Protein AF-A0A1Y1MRW5-F1 (afdb_monomer_lite)

Organism: Photinus pyralis (NCBI:txid7054)

pLDDT: mean 93.66, std 3.82, range [82.81, 98.38]

Radius of gyration: 25.6 Å; chains: 1; bounding box: 51×46×62 Å

Foldseek 3Di:
DDDDPVVVVVVVVQVQQADPVDDCVVPVCCRRGVNVVVPFDADPVDPDGDPVVVVVVVVVVVVCVLLCDDDDPPDDPVSVVSSVVVVVVPPVVVVVVCPCVVVQVLCVQLQHDCVVCPPNRDPVPDDVVVSVVSCVVVPD

InterPro domains:
  IPR000718 Peptidase M13 [PS51885] (1-140)
  IPR000718 Peptidase M13 [PTHR11733] (2-130)
  IPR008753 Peptidase M13, N-terminal domain [PF05649] (24-139)
  IPR024079 Metallopeptidase, catalytic domain superfamily [G3DSA:3.40.390.10] (2-49)
  IPR042089 Pep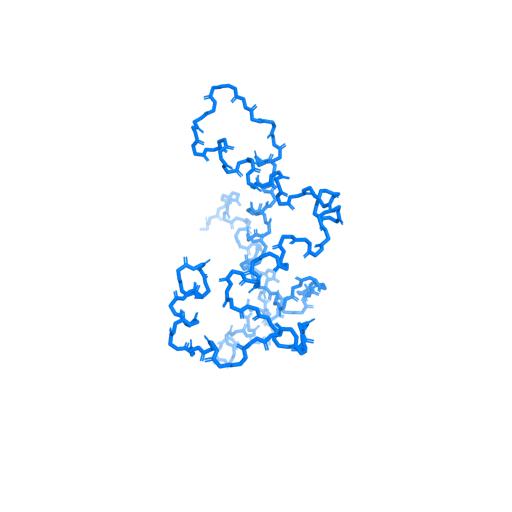tidase M13, domain 2 [G3DSA:1.10.1380.10] (50-135)

Structure (mmCIF, N/CA/C/O backbone):
data_AF-A0A1Y1MRW5-F1
#
_entry.id   AF-A0A1Y1MRW5-F1
#
loop_
_atom_site.group_PDB
_atom_site.id
_atom_site.type_symbol
_atom_site.label_atom_id
_atom_site.label_alt_id
_atom_site.label_comp_id
_atom_site.label_asym_id
_atom_site.label_entity_id
_atom_site.label_seq_id
_atom_site.pdbx_PDB_ins_code
_atom_site.Cartn_x
_atom_site.Cartn_y
_atom_site.Cartn_z
_atom_site.occupancy
_atom_site.B_iso_or_equiv
_atom_site.auth_seq_id
_atom_site.auth_comp_id
_atom_site.auth_asym_id
_atom_site.auth_atom_id
_atom_site.pdbx_PDB_model_num
ATOM 1 N N . LEU A 1 1 ? 16.515 12.591 -34.755 1.00 84.56 1 LEU A N 1
ATOM 2 C CA . LEU A 1 1 ? 17.014 11.976 -33.502 1.00 84.56 1 LEU A CA 1
ATOM 3 C C . LEU A 1 1 ? 16.857 12.989 -32.377 1.00 84.56 1 LEU A C 1
ATOM 5 O O . LEU A 1 1 ? 17.216 14.141 -32.588 1.00 84.56 1 LEU A O 1
ATOM 9 N N . CYS A 1 2 ? 16.275 12.591 -31.244 1.00 96.38 2 CYS A N 1
ATOM 10 C CA . CYS A 1 2 ? 16.151 13.444 -30.057 1.00 96.38 2 CYS A CA 1
ATOM 11 C C . CYS A 1 2 ? 17.358 13.230 -29.131 1.00 96.38 2 CYS A C 1
ATOM 13 O O . CYS A 1 2 ? 17.754 12.088 -28.921 1.00 96.38 2 CYS A O 1
ATOM 15 N N . SER A 1 3 ? 17.922 14.301 -28.571 1.00 96.56 3 SER A N 1
ATOM 16 C CA . SER A 1 3 ? 19.113 14.258 -27.702 1.00 96.56 3 SER A CA 1
ATOM 17 C C . SER A 1 3 ? 18.949 15.037 -26.393 1.00 96.56 3 SER A C 1
ATOM 19 O O . SER A 1 3 ? 19.924 15.298 -25.692 1.00 96.56 3 SER A O 1
ATOM 21 N N . THR A 1 4 ? 17.722 15.426 -26.042 1.00 98.38 4 THR A N 1
ATOM 22 C CA . THR A 1 4 ? 17.452 16.039 -24.737 1.00 98.38 4 THR A CA 1
ATOM 23 C C . THR A 1 4 ? 17.683 15.018 -23.620 1.00 98.38 4 THR A C 1
ATOM 25 O O . THR A 1 4 ? 17.529 13.813 -23.832 1.00 98.38 4 THR A O 1
ATOM 28 N N . SER A 1 5 ? 18.004 15.488 -22.411 1.00 97.75 5 SER A N 1
ATOM 29 C CA . SER A 1 5 ? 18.182 14.609 -21.242 1.00 97.75 5 SER A CA 1
ATOM 30 C C . SER A 1 5 ? 16.974 13.681 -21.039 1.00 97.75 5 SER A C 1
ATOM 32 O O . SER A 1 5 ? 17.157 12.476 -20.884 1.00 97.75 5 SER A O 1
ATOM 34 N N . GLY A 1 6 ? 15.745 14.198 -21.161 1.00 97.25 6 GLY A N 1
ATOM 35 C CA . GLY A 1 6 ? 14.529 13.383 -21.065 1.00 97.25 6 GLY A CA 1
ATOM 36 C C . GLY A 1 6 ? 14.466 12.249 -22.095 1.00 97.25 6 GLY A C 1
ATOM 37 O O . GLY A 1 6 ? 14.157 11.116 -21.734 1.00 97.25 6 GLY A O 1
ATOM 38 N N . CYS A 1 7 ? 14.827 12.515 -23.356 1.00 97.75 7 CYS A N 1
ATOM 39 C CA . CYS A 1 7 ? 14.879 11.482 -24.394 1.00 97.75 7 CYS A CA 1
ATOM 40 C C . CYS A 1 7 ? 15.938 10.411 -24.096 1.00 97.75 7 CYS A C 1
ATOM 42 O O . CYS A 1 7 ? 15.677 9.228 -24.298 1.00 97.75 7 CYS A O 1
ATOM 44 N N . ILE A 1 8 ? 17.111 10.809 -23.594 1.00 97.75 8 ILE A N 1
ATOM 45 C CA . ILE A 1 8 ? 18.192 9.876 -23.245 1.00 97.75 8 ILE A CA 1
ATOM 46 C C . ILE A 1 8 ? 17.771 8.971 -22.078 1.00 97.75 8 ILE A C 1
ATOM 48 O O . ILE A 1 8 ? 17.944 7.756 -22.158 1.00 97.75 8 ILE A O 1
ATOM 52 N N . HIS A 1 9 ? 17.173 9.531 -21.020 1.00 96.31 9 HIS A N 1
ATOM 53 C CA . HIS A 1 9 ? 16.693 8.747 -19.877 1.00 96.31 9 HIS A CA 1
ATOM 54 C C . HIS A 1 9 ? 15.570 7.783 -20.265 1.00 96.31 9 HIS A C 1
ATOM 56 O O . HIS A 1 9 ? 15.623 6.611 -19.896 1.00 96.31 9 HIS A O 1
ATOM 62 N N . ALA A 1 10 ? 14.593 8.249 -21.048 1.00 95.38 10 ALA A N 1
ATOM 63 C CA . ALA A 1 10 ? 13.497 7.407 -21.515 1.00 95.38 10 ALA A CA 1
ATOM 64 C C . ALA A 1 10 ? 14.004 6.252 -22.393 1.00 95.38 10 ALA A C 1
ATOM 66 O O . ALA A 1 10 ? 13.647 5.102 -22.154 1.00 95.38 10 ALA A O 1
ATOM 67 N N . ALA A 1 11 ? 14.883 6.534 -23.362 1.00 96.94 11 ALA A N 1
ATOM 68 C CA . ALA A 1 11 ? 15.459 5.502 -24.221 1.00 96.94 11 ALA A CA 1
ATOM 69 C C . ALA A 1 11 ? 16.265 4.471 -23.415 1.00 96.94 11 ALA A C 1
ATOM 71 O O . ALA A 1 11 ? 16.101 3.274 -23.629 1.00 96.94 11 ALA A O 1
ATOM 72 N N . SER A 1 12 ? 17.081 4.925 -22.457 1.00 95.94 12 SER A N 1
ATOM 73 C CA . SER A 1 12 ? 17.839 4.041 -21.563 1.00 95.94 12 SER A CA 1
ATOM 74 C C . SER A 1 12 ? 16.921 3.115 -20.756 1.00 95.94 12 SER A C 1
ATOM 76 O O . SER A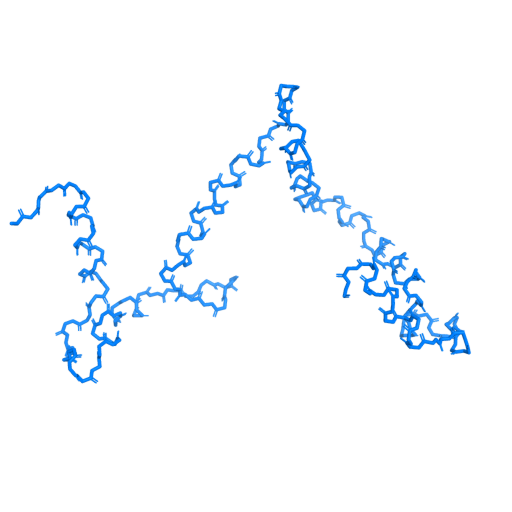 1 12 ? 17.129 1.904 -20.742 1.00 95.94 12 SER A O 1
ATOM 78 N N . SER A 1 13 ? 15.856 3.663 -20.157 1.00 93.44 13 SER A N 1
ATOM 79 C CA . SER A 1 13 ? 14.890 2.883 -19.374 1.00 93.44 13 SER A CA 1
ATOM 80 C C . SER A 1 13 ? 14.099 1.875 -20.213 1.00 93.44 13 SER A C 1
ATOM 82 O O . SER A 1 13 ? 13.744 0.815 -19.709 1.00 93.44 13 SER A O 1
ATOM 84 N N . VAL A 1 14 ? 13.788 2.191 -21.472 1.00 95.19 14 VAL A N 1
ATOM 85 C CA . VAL A 1 14 ? 13.130 1.238 -22.380 1.00 95.19 14 VAL A CA 1
ATOM 86 C C . VAL A 1 14 ? 14.094 0.108 -22.735 1.00 95.19 14 VAL A C 1
ATOM 88 O O . VAL A 1 14 ? 13.747 -1.064 -22.613 1.00 95.19 14 VAL A O 1
ATOM 91 N N . LEU A 1 15 ? 15.325 0.451 -23.119 1.00 96.19 15 LEU A N 1
ATOM 92 C CA . LEU A 1 15 ? 16.336 -0.525 -23.524 1.00 96.19 15 LEU A CA 1
ATOM 93 C C . LEU A 1 15 ? 16.745 -1.471 -22.389 1.00 96.19 15 LEU A C 1
ATOM 95 O O . LEU A 1 15 ? 17.040 -2.629 -22.662 1.00 96.19 15 LEU A O 1
ATOM 99 N N . SER A 1 16 ? 16.735 -1.021 -21.130 1.00 95.31 16 SER A N 1
ATOM 100 C CA . SER A 1 16 ? 17.046 -1.890 -19.986 1.00 95.31 16 SER A CA 1
ATOM 101 C C . SER A 1 16 ? 15.997 -2.978 -19.745 1.00 95.31 16 SER A C 1
ATOM 103 O O . SER A 1 16 ? 16.327 -4.020 -19.184 1.00 95.31 16 SER A O 1
ATOM 105 N N . ASN A 1 17 ? 14.748 -2.752 -20.164 1.00 95.50 17 ASN A N 1
ATOM 106 C CA . ASN A 1 17 ? 13.639 -3.683 -19.944 1.00 95.50 17 ASN A CA 1
ATOM 107 C C . ASN A 1 17 ? 13.455 -4.680 -21.099 1.00 95.50 17 ASN A C 1
ATOM 109 O O . ASN A 1 17 ? 12.983 -5.795 -20.861 1.00 95.50 17 ASN A O 1
ATOM 113 N N . ILE A 1 18 ? 13.855 -4.294 -22.318 1.00 97.62 18 ILE A N 1
ATOM 114 C CA . ILE A 1 18 ? 13.711 -5.108 -23.530 1.00 97.62 18 ILE A CA 1
ATOM 115 C C . ILE A 1 18 ? 14.639 -6.324 -23.493 1.00 97.62 18 ILE A C 1
ATOM 117 O O . ILE A 1 18 ? 15.846 -6.183 -23.300 1.00 97.62 18 ILE A O 1
ATOM 121 N N . ASP A 1 19 ? 14.089 -7.505 -23.769 1.00 97.94 19 ASP A N 1
ATOM 122 C CA . ASP A 1 19 ? 14.817 -8.729 -24.090 1.00 97.94 19 ASP A CA 1
ATOM 123 C C . ASP A 1 19 ? 14.857 -8.941 -25.612 1.00 97.94 19 ASP A C 1
ATOM 125 O O . ASP A 1 19 ? 13.970 -9.547 -26.211 1.00 97.94 19 ASP A O 1
ATOM 129 N N . ALA A 1 20 ? 15.921 -8.447 -26.248 1.00 96.81 20 ALA A N 1
ATOM 130 C CA . ALA A 1 20 ? 16.096 -8.513 -27.700 1.00 96.81 20 ALA A CA 1
ATOM 131 C C . ALA A 1 20 ? 16.374 -9.931 -28.247 1.00 96.81 20 ALA A C 1
ATOM 133 O O . ALA A 1 20 ? 16.570 -10.084 -29.451 1.00 96.81 20 ALA A O 1
ATOM 134 N N . SER A 1 21 ? 16.431 -10.957 -27.387 1.00 97.38 21 SER A N 1
ATOM 135 C CA . SER A 1 21 ? 16.552 -12.355 -27.822 1.00 97.38 21 SER A CA 1
ATOM 136 C C . SER A 1 21 ? 15.219 -12.980 -28.251 1.00 97.38 21 SER A C 1
ATOM 138 O O . SER A 1 21 ? 15.225 -14.053 -28.851 1.00 97.38 21 SER A O 1
ATOM 140 N N . VAL A 1 22 ? 14.096 -12.313 -27.967 1.00 98.12 22 VAL A N 1
ATOM 141 C CA . VAL A 1 22 ? 12.740 -12.769 -28.296 1.00 98.12 22 VAL A CA 1
ATOM 142 C C . VAL A 1 22 ? 12.199 -11.984 -29.486 1.00 98.12 22 VAL A C 1
ATOM 144 O O . VAL A 1 22 ? 12.338 -10.763 -29.534 1.00 98.12 22 VAL A O 1
ATOM 147 N N . ASP A 1 23 ? 11.581 -12.668 -30.453 1.00 97.81 23 ASP A N 1
ATOM 148 C CA . ASP A 1 23 ? 10.902 -11.990 -31.558 1.00 97.81 23 ASP A CA 1
ATOM 149 C C . ASP A 1 23 ? 9.627 -11.299 -31.027 1.00 97.81 23 ASP A C 1
ATOM 151 O O . ASP A 1 23 ? 8.757 -11.970 -30.458 1.00 97.81 23 ASP A O 1
ATOM 155 N N . PRO A 1 24 ? 9.472 -9.972 -31.198 1.00 97.56 24 PRO A N 1
ATOM 156 C CA . PRO A 1 24 ? 8.271 -9.257 -30.772 1.00 97.56 24 PRO A CA 1
ATOM 157 C C . PRO A 1 24 ? 6.976 -9.752 -31.434 1.00 97.56 24 PRO A C 1
ATOM 159 O O . PRO A 1 24 ? 5.898 -9.477 -30.908 1.00 97.56 24 PRO A O 1
ATOM 162 N N . CYS A 1 25 ? 7.053 -10.432 -32.582 1.00 98.12 25 CYS A N 1
ATOM 163 C CA . CYS A 1 25 ? 5.893 -10.993 -33.276 1.00 98.12 25 CYS A CA 1
ATOM 164 C C . CYS A 1 25 ? 5.411 -12.308 -32.650 1.00 98.12 25 CYS A C 1
ATOM 166 O O . CYS A 1 25 ? 4.242 -12.656 -32.821 1.00 98.12 25 CYS A O 1
ATOM 168 N N . ASP A 1 26 ? 6.290 -13.003 -31.923 1.00 98.25 26 ASP A N 1
ATOM 169 C CA . ASP A 1 26 ? 5.982 -14.254 -31.229 1.00 98.25 26 ASP A CA 1
ATOM 170 C C . ASP A 1 26 ? 5.488 -13.985 -29.800 1.00 98.25 26 ASP A C 1
ATOM 172 O O . ASP A 1 26 ? 4.432 -14.479 -29.403 1.00 98.25 26 ASP A O 1
ATOM 176 N N . ASP A 1 27 ? 6.223 -13.170 -29.033 1.00 98.06 27 ASP A N 1
ATOM 177 C CA . ASP A 1 27 ? 5.848 -12.767 -27.673 1.00 98.06 27 ASP A CA 1
ATOM 178 C C . ASP A 1 27 ? 6.321 -11.338 -27.367 1.00 98.06 27 ASP A C 1
ATOM 180 O O . ASP A 1 27 ? 7.429 -11.088 -26.879 1.00 98.06 27 ASP A O 1
ATOM 184 N N . PHE A 1 28 ? 5.443 -10.370 -27.635 1.00 98.19 28 PHE A N 1
ATOM 185 C CA . PHE A 1 28 ? 5.739 -8.962 -27.390 1.00 98.19 28 PHE A CA 1
ATOM 186 C C . PHE A 1 28 ? 5.925 -8.631 -25.902 1.00 98.19 28 PHE A C 1
ATOM 188 O O . PHE A 1 28 ? 6.668 -7.706 -25.575 1.00 98.19 28 PHE A O 1
ATOM 195 N N . TYR A 1 29 ? 5.268 -9.361 -24.993 1.00 97.06 29 TYR A N 1
ATOM 196 C CA . TYR A 1 29 ? 5.396 -9.109 -23.558 1.00 97.06 29 TYR A CA 1
ATOM 197 C C . TYR A 1 29 ? 6.794 -9.497 -23.078 1.00 97.06 29 TYR A C 1
ATOM 199 O O . TYR A 1 29 ? 7.474 -8.690 -22.439 1.00 97.06 29 TYR A O 1
ATOM 207 N N . GLN A 1 30 ? 7.263 -10.685 -23.459 1.00 97.75 30 GLN A N 1
ATOM 208 C CA . GLN A 1 30 ? 8.611 -11.125 -23.130 1.00 97.75 30 GLN A CA 1
ATOM 209 C C . GLN A 1 30 ? 9.674 -10.282 -23.850 1.00 97.75 30 GLN A C 1
ATOM 211 O O . GLN A 1 30 ? 10.672 -9.926 -23.229 1.00 97.75 30 GLN A O 1
ATOM 216 N N . PHE A 1 31 ? 9.456 -9.876 -25.105 1.00 98.19 31 PHE A N 1
ATOM 217 C CA . PHE A 1 31 ? 10.353 -8.932 -25.779 1.00 98.19 31 PHE A CA 1
ATOM 218 C C . PHE A 1 31 ? 10.440 -7.589 -25.038 1.00 98.19 31 PHE A C 1
ATOM 220 O O . PHE A 1 31 ? 11.534 -7.087 -24.802 1.00 98.19 31 PHE A O 1
ATOM 227 N N . ALA A 1 32 ? 9.313 -6.989 -24.650 1.00 97.06 32 ALA A N 1
ATOM 228 C CA . ALA A 1 32 ? 9.297 -5.647 -24.066 1.00 97.06 32 ALA A CA 1
ATOM 229 C C . ALA A 1 32 ? 9.716 -5.608 -22.585 1.00 97.06 32 ALA A C 1
ATOM 231 O O . ALA A 1 32 ? 10.266 -4.602 -22.130 1.00 97.06 32 ALA A O 1
ATOM 232 N N . CYS A 1 33 ? 9.436 -6.671 -21.827 1.00 95.94 33 CYS A N 1
ATOM 233 C CA . CYS A 1 33 ? 9.596 -6.709 -20.370 1.00 95.94 33 CYS A CA 1
ATOM 234 C C . CYS A 1 33 ? 10.520 -7.827 -19.871 1.00 95.94 33 CYS A C 1
ATOM 236 O O . CYS A 1 33 ? 10.766 -7.916 -18.669 1.00 95.94 33 CYS A O 1
ATOM 238 N N . GLY A 1 34 ? 11.043 -8.688 -20.743 1.00 96.19 34 GLY A N 1
ATOM 239 C CA . GLY A 1 34 ? 11.755 -9.898 -20.335 1.00 96.19 34 GLY A CA 1
ATOM 240 C C . GLY A 1 34 ? 12.972 -9.635 -19.452 1.00 96.19 34 GLY A C 1
ATOM 241 O O . GLY A 1 34 ? 13.214 -10.383 -18.504 1.00 96.19 34 GLY A O 1
ATOM 242 N N . ASN A 1 35 ? 13.711 -8.548 -19.692 1.00 96.00 35 ASN A N 1
ATOM 243 C CA . ASN A 1 35 ? 14.835 -8.180 -18.830 1.00 96.00 35 ASN A CA 1
ATOM 244 C C . ASN A 1 35 ? 14.387 -7.534 -17.518 1.00 96.00 35 ASN A C 1
ATOM 246 O O . ASN A 1 35 ? 15.020 -7.782 -16.493 1.00 96.00 35 ASN A O 1
ATOM 250 N N . PHE A 1 36 ? 13.272 -6.797 -17.518 1.00 93.81 36 PHE A N 1
ATOM 251 C CA . PHE A 1 36 ? 12.660 -6.322 -16.278 1.00 93.81 36 PHE A CA 1
ATOM 252 C C . PHE A 1 36 ? 12.298 -7.499 -15.367 1.00 93.81 36 PHE A C 1
ATOM 254 O O . PHE A 1 36 ? 12.706 -7.520 -14.213 1.00 93.81 36 PHE A O 1
ATOM 261 N N . ILE A 1 37 ? 11.613 -8.516 -15.896 1.00 92.69 37 ILE A N 1
ATOM 262 C CA . ILE A 1 37 ? 11.177 -9.695 -15.130 1.00 92.69 37 ILE A CA 1
ATOM 263 C C . ILE A 1 37 ? 12.373 -10.443 -14.527 1.00 92.69 37 ILE A C 1
ATOM 265 O O . ILE A 1 37 ? 12.322 -10.858 -13.374 1.00 92.69 37 ILE A O 1
ATOM 269 N N . LYS A 1 38 ? 13.475 -10.577 -15.276 1.00 91.94 38 LYS A N 1
ATOM 270 C CA . LYS A 1 38 ? 14.709 -11.222 -14.791 1.00 91.94 38 LYS A CA 1
ATOM 271 C C . LYS A 1 38 ? 15.379 -10.467 -13.636 1.00 91.94 38 LYS A C 1
ATOM 273 O O . LYS A 1 38 ? 16.101 -11.080 -12.857 1.00 91.94 38 LYS A O 1
ATOM 278 N N . GLN A 1 39 ? 15.204 -9.148 -13.570 1.00 89.12 39 GLN A N 1
ATOM 279 C CA . GLN A 1 39 ? 15.863 -8.272 -12.594 1.00 89.12 39 GLN A CA 1
ATOM 280 C C . GLN A 1 39 ? 14.944 -7.863 -11.440 1.00 89.12 39 GLN A C 1
ATOM 282 O O . GLN A 1 39 ? 15.433 -7.447 -10.391 1.00 89.12 39 GLN A O 1
ATOM 287 N N . ALA A 1 40 ? 13.629 -7.944 -11.635 1.00 87.38 40 ALA A N 1
ATOM 288 C CA . ALA A 1 40 ? 12.641 -7.557 -10.650 1.00 87.38 40 ALA A CA 1
ATOM 289 C C . ALA A 1 40 ? 12.756 -8.457 -9.416 1.00 87.38 40 ALA A C 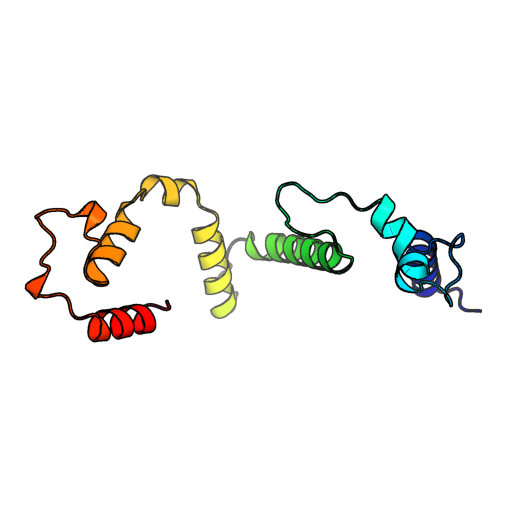1
ATOM 291 O O . ALA A 1 40 ? 12.559 -9.668 -9.476 1.00 87.38 40 ALA A O 1
ATOM 292 N N . ILE A 1 41 ? 13.064 -7.838 -8.281 1.00 85.06 41 ILE A N 1
ATOM 293 C CA . ILE A 1 41 ? 13.020 -8.480 -6.972 1.00 85.06 41 ILE A CA 1
ATOM 294 C C . ILE A 1 41 ? 11.657 -8.147 -6.382 1.00 85.06 41 ILE A C 1
ATOM 296 O O . ILE A 1 41 ? 11.315 -6.968 -6.294 1.00 85.06 41 ILE A O 1
ATOM 300 N N . LEU A 1 42 ? 10.896 -9.169 -5.991 1.00 86.44 42 LEU A N 1
ATOM 301 C CA . LEU A 1 42 ? 9.673 -8.997 -5.217 1.00 86.44 42 LEU A CA 1
ATOM 302 C C . LEU A 1 42 ? 10.053 -8.775 -3.744 1.00 86.44 42 LEU A C 1
ATOM 304 O O . LEU A 1 42 ? 10.602 -9.696 -3.140 1.00 86.44 42 LEU A O 1
ATOM 308 N N . PRO A 1 43 ? 9.832 -7.578 -3.172 1.00 84.50 43 PRO A N 1
ATOM 309 C CA . PRO A 1 43 ? 10.100 -7.334 -1.758 1.00 84.50 43 PRO A CA 1
ATOM 310 C C . PRO A 1 43 ? 9.166 -8.149 -0.855 1.00 84.50 43 PRO A C 1
ATOM 312 O O . PRO A 1 43 ? 8.020 -8.388 -1.226 1.00 84.50 43 PRO A O 1
ATOM 315 N N . ASP A 1 44 ? 9.624 -8.504 0.349 1.00 89.50 44 ASP A N 1
ATOM 316 C CA . ASP A 1 44 ? 8.856 -9.322 1.309 1.00 89.50 44 ASP A CA 1
ATOM 317 C C . ASP A 1 44 ? 7.528 -8.678 1.749 1.00 89.50 44 ASP A C 1
ATOM 319 O O . ASP A 1 44 ? 6.618 -9.365 2.208 1.00 89.50 44 ASP A O 1
ATOM 323 N N . ASP A 1 45 ? 7.414 -7.354 1.636 1.00 87.31 45 ASP A N 1
ATOM 324 C CA . ASP A 1 45 ? 6.228 -6.574 1.991 1.00 87.31 45 ASP A CA 1
ATOM 325 C C . ASP A 1 45 ? 5.257 -6.366 0.815 1.00 87.31 45 ASP A C 1
ATOM 327 O O . ASP A 1 45 ? 4.325 -5.563 0.926 1.00 87.31 45 ASP A O 1
ATOM 331 N N . LYS A 1 46 ? 5.474 -7.043 -0.324 1.00 84.94 46 LYS A N 1
ATOM 332 C CA . LYS A 1 46 ? 4.681 -6.855 -1.545 1.00 84.94 46 LYS A CA 1
ATOM 333 C C . LYS A 1 46 ? 4.278 -8.168 -2.196 1.00 84.94 46 LYS A C 1
ATOM 335 O O . LYS A 1 46 ? 5.035 -9.129 -2.241 1.00 84.94 46 LYS A O 1
ATOM 340 N N . ASP A 1 47 ? 3.104 -8.128 -2.816 1.00 87.62 47 ASP A N 1
ATOM 341 C CA . ASP A 1 47 ? 2.537 -9.265 -3.545 1.00 87.62 47 ASP A CA 1
ATOM 342 C C . ASP A 1 47 ? 2.859 -9.223 -5.050 1.00 87.62 47 ASP A C 1
ATOM 344 O O . ASP A 1 47 ? 2.711 -10.224 -5.750 1.00 87.62 47 ASP A O 1
ATOM 348 N N . GLU A 1 48 ? 3.319 -8.075 -5.564 1.00 85.75 48 GLU A N 1
ATOM 349 C CA . GLU A 1 48 ? 3.730 -7.907 -6.959 1.00 85.75 48 GLU A CA 1
ATOM 350 C C . GLU A 1 48 ? 4.945 -6.983 -7.139 1.00 85.75 48 GLU A C 1
ATOM 352 O O . GLU A 1 48 ? 5.193 -6.059 -6.357 1.00 85.75 48 GLU A O 1
ATOM 357 N N . ALA A 1 49 ? 5.687 -7.215 -8.225 1.00 85.88 49 ALA A N 1
ATOM 358 C CA . ALA A 1 49 ? 6.727 -6.323 -8.717 1.00 85.88 49 ALA A CA 1
ATOM 359 C C . ALA A 1 49 ? 6.325 -5.817 -10.106 1.00 85.88 49 ALA A C 1
ATOM 361 O O . ALA A 1 49 ? 6.313 -6.565 -11.084 1.00 85.88 49 ALA A O 1
ATOM 362 N N . SER A 1 50 ? 5.985 -4.534 -10.189 1.00 87.50 50 SER A N 1
ATOM 363 C CA . SER A 1 50 ? 5.538 -3.890 -11.423 1.00 87.50 50 SER A CA 1
ATOM 364 C C . SER A 1 50 ? 6.258 -2.561 -11.637 1.00 87.50 50 SER A C 1
ATOM 366 O O . SER A 1 50 ? 6.783 -1.954 -10.702 1.00 87.50 50 SER A O 1
ATOM 368 N N . SER A 1 51 ? 6.276 -2.073 -12.878 1.00 83.12 51 SER A N 1
ATOM 369 C CA . SER A 1 51 ? 6.833 -0.751 -13.197 1.00 83.12 51 SER A CA 1
ATOM 370 C C . SER A 1 51 ? 6.119 0.382 -12.443 1.00 83.12 51 SER A C 1
ATOM 372 O O . SER A 1 51 ? 6.750 1.369 -12.068 1.00 83.12 51 SER A O 1
ATOM 374 N N . PHE A 1 52 ? 4.825 0.219 -12.152 1.00 85.81 52 PHE A N 1
ATOM 375 C CA . PHE A 1 52 ? 4.039 1.168 -11.361 1.00 85.81 52 PHE A CA 1
ATOM 376 C C . PHE A 1 52 ? 4.455 1.204 -9.892 1.00 85.81 52 PHE A C 1
ATOM 378 O O . PHE A 1 52 ? 4.350 2.254 -9.252 1.00 85.81 52 PHE A O 1
ATOM 385 N N . GLN A 1 53 ? 4.964 0.091 -9.360 1.00 85.62 53 GLN A N 1
ATOM 386 C CA . GLN A 1 53 ? 5.363 0.014 -7.963 1.00 85.62 53 GLN A CA 1
ATOM 387 C C . GLN A 1 53 ? 6.465 1.021 -7.626 1.00 85.62 53 GLN A C 1
ATOM 389 O O . GLN A 1 53 ? 6.374 1.690 -6.600 1.00 85.62 53 GLN A O 1
ATOM 394 N N . PHE A 1 54 ? 7.450 1.206 -8.510 1.00 82.81 54 PHE A N 1
ATOM 395 C CA . PHE A 1 54 ? 8.527 2.181 -8.299 1.00 82.81 54 PHE A CA 1
ATOM 396 C C . PHE A 1 54 ? 7.992 3.610 -8.178 1.00 82.81 54 PHE A C 1
ATOM 398 O O . PHE A 1 54 ? 8.412 4.367 -7.303 1.00 82.81 54 PHE A O 1
ATOM 405 N N . THR A 1 55 ? 7.038 3.985 -9.034 1.00 88.19 55 THR A N 1
ATOM 406 C CA . THR A 1 55 ? 6.397 5.303 -8.967 1.00 88.19 55 THR A CA 1
ATOM 407 C C . THR A 1 55 ? 5.577 5.453 -7.690 1.00 88.19 55 THR A C 1
ATOM 409 O O . THR A 1 55 ? 5.674 6.480 -7.022 1.00 88.19 55 THR A O 1
ATOM 412 N N . ASN A 1 56 ? 4.816 4.425 -7.311 1.00 90.75 56 ASN A N 1
ATOM 413 C CA . ASN A 1 56 ? 4.035 4.433 -6.076 1.00 90.75 56 ASN A CA 1
ATOM 414 C C . ASN A 1 56 ? 4.925 4.560 -4.835 1.00 90.75 56 ASN A C 1
ATOM 416 O O . ASN A 1 56 ? 4.591 5.316 -3.924 1.00 90.75 56 ASN A O 1
ATOM 420 N N . ASP A 1 57 ? 6.062 3.865 -4.799 1.00 89.25 57 ASP A N 1
ATOM 421 C CA . ASP A 1 57 ? 7.023 3.958 -3.701 1.00 89.25 57 ASP A CA 1
ATOM 422 C C . ASP A 1 57 ? 7.625 5.361 -3.605 1.00 89.25 57 ASP A C 1
ATOM 424 O O . ASP A 1 57 ? 7.663 5.935 -2.517 1.00 89.25 57 ASP A O 1
ATOM 428 N N . LEU A 1 58 ? 8.025 5.951 -4.738 1.00 91.75 58 LEU A N 1
ATOM 429 C CA . LEU A 1 58 ? 8.549 7.317 -4.779 1.00 91.75 58 LEU A CA 1
ATOM 430 C C . LEU A 1 58 ? 7.514 8.332 -4.274 1.00 91.75 58 LEU A C 1
ATOM 432 O O . LEU A 1 58 ? 7.840 9.198 -3.463 1.00 91.75 58 LEU A O 1
ATOM 436 N N . ILE A 1 59 ? 6.257 8.207 -4.708 1.00 95.62 59 ILE A N 1
ATOM 437 C CA . ILE A 1 59 ? 5.164 9.072 -4.247 1.00 95.62 59 ILE A CA 1
ATOM 438 C C . ILE A 1 59 ? 4.946 8.895 -2.743 1.00 95.62 59 ILE A C 1
ATOM 440 O O . ILE A 1 59 ? 4.856 9.886 -2.022 1.00 95.62 59 ILE A O 1
ATOM 444 N N . LYS A 1 60 ? 4.904 7.655 -2.240 1.00 94.75 60 LYS A N 1
ATOM 445 C CA . LYS A 1 60 ? 4.758 7.380 -0.802 1.00 94.75 60 LYS A CA 1
ATOM 446 C C . LYS A 1 60 ? 5.905 7.982 0.010 1.00 94.75 60 LYS A C 1
ATOM 448 O O . LYS A 1 60 ? 5.650 8.555 1.064 1.00 94.75 60 LYS A O 1
ATOM 453 N N . GLN A 1 61 ? 7.143 7.902 -0.481 1.00 95.31 61 GLN A N 1
ATOM 454 C CA . GLN A 1 61 ? 8.303 8.525 0.162 1.00 95.31 61 GLN A CA 1
ATOM 455 C C . GLN A 1 61 ? 8.178 10.051 0.215 1.00 95.31 61 GLN A 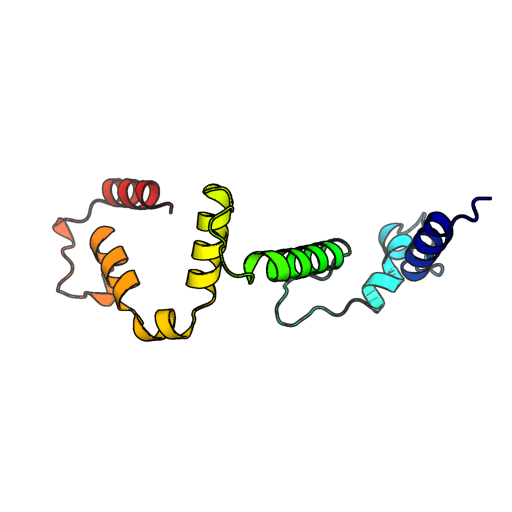C 1
ATOM 457 O O . GLN A 1 61 ? 8.407 10.644 1.266 1.00 95.31 61 GLN A O 1
ATOM 462 N N . GLN A 1 62 ? 7.770 10.691 -0.882 1.00 96.50 62 GLN A N 1
ATOM 463 C CA . GLN A 1 62 ? 7.559 12.141 -0.913 1.00 96.50 62 GLN A CA 1
ATOM 464 C C . GLN A 1 62 ? 6.412 12.572 0.009 1.00 96.50 62 GLN A C 1
ATOM 466 O O . GLN A 1 62 ? 6.560 13.524 0.772 1.00 96.50 62 GLN A O 1
ATOM 471 N N . LEU A 1 63 ? 5.289 11.847 -0.014 1.00 96.19 63 LEU A N 1
ATOM 472 C CA . LEU A 1 63 ? 4.153 12.101 0.871 1.00 96.19 63 LEU A CA 1
ATOM 473 C C . LEU A 1 63 ? 4.547 11.960 2.338 1.00 96.19 63 LEU A C 1
ATOM 475 O O . LEU A 1 63 ? 4.184 12.808 3.143 1.00 96.19 63 LEU A O 1
ATOM 479 N N . ARG A 1 64 ? 5.320 10.925 2.680 1.00 96.44 64 ARG A N 1
ATOM 480 C CA . ARG A 1 64 ? 5.823 10.713 4.038 1.00 96.44 64 ARG A CA 1
ATOM 481 C C . ARG A 1 64 ? 6.575 11.936 4.559 1.00 96.44 64 ARG A C 1
ATOM 483 O O . ARG A 1 64 ? 6.272 12.381 5.659 1.00 96.44 64 ARG A O 1
ATOM 490 N N . VAL A 1 65 ? 7.489 12.501 3.765 1.00 95.94 65 VAL A N 1
ATOM 491 C CA . VAL A 1 65 ? 8.251 13.699 4.160 1.00 95.94 65 VAL A CA 1
ATOM 492 C C . VAL A 1 65 ? 7.312 14.848 4.524 1.00 95.94 65 VAL A C 1
ATOM 494 O O . VAL A 1 65 ? 7.464 15.442 5.583 1.00 95.94 65 VAL A O 1
ATOM 497 N N . VAL A 1 66 ? 6.303 15.115 3.692 1.00 94.69 66 VAL A N 1
ATOM 498 C CA . VAL A 1 66 ? 5.347 16.213 3.917 1.00 94.69 66 VAL A CA 1
ATOM 499 C C . VAL A 1 66 ? 4.435 15.944 5.120 1.00 94.69 66 VAL A C 1
ATOM 501 O O . VAL A 1 66 ? 4.086 16.862 5.858 1.00 94.69 66 VAL A O 1
ATOM 504 N N . LEU A 1 67 ? 4.024 14.692 5.331 1.00 95.94 67 LEU A N 1
ATOM 505 C CA . LEU A 1 67 ? 3.100 14.311 6.404 1.00 95.94 67 LEU A CA 1
ATOM 506 C C . LEU A 1 67 ? 3.767 14.205 7.783 1.00 95.94 67 LEU A C 1
ATOM 508 O O . LEU A 1 67 ? 3.080 14.339 8.796 1.00 95.94 67 LEU A O 1
ATOM 512 N N . GLU A 1 68 ? 5.081 13.976 7.828 1.00 95.44 68 GLU A N 1
ATOM 513 C CA . GLU A 1 68 ? 5.874 13.917 9.064 1.00 95.44 68 GLU A CA 1
ATOM 514 C C . GLU A 1 68 ? 6.242 15.297 9.621 1.00 95.44 68 GLU A C 1
ATOM 516 O O . GLU A 1 68 ? 6.648 15.406 10.779 1.00 95.44 68 GLU A O 1
ATOM 521 N N . GLU A 1 69 ? 6.073 16.361 8.839 1.00 93.75 69 GLU A N 1
ATOM 522 C CA . GLU A 1 69 ? 6.266 17.723 9.321 1.00 93.75 69 GLU A CA 1
ATOM 523 C C . GLU A 1 69 ? 5.295 18.071 10.457 1.00 93.75 69 GLU A C 1
ATOM 525 O O . GLU A 1 69 ? 4.133 17.653 10.491 1.00 93.75 69 GLU A O 1
ATOM 530 N N . ASN A 1 70 ? 5.751 18.926 11.374 1.00 91.62 70 ASN A N 1
ATOM 531 C CA . ASN A 1 70 ? 4.878 19.475 12.402 1.00 91.62 70 ASN A CA 1
ATOM 532 C C . ASN A 1 70 ? 3.765 20.321 11.766 1.00 91.62 70 ASN A C 1
ATOM 534 O O . ASN A 1 70 ? 3.983 21.039 10.790 1.00 91.62 70 ASN A O 1
ATOM 538 N N . VAL A 1 71 ? 2.570 20.256 12.353 1.00 92.75 71 VAL A N 1
ATOM 539 C CA . VAL A 1 71 ? 1.459 21.139 11.981 1.00 92.75 71 VAL A CA 1
ATOM 540 C C . VAL A 1 71 ? 1.816 22.571 12.381 1.00 92.75 71 VAL A C 1
ATOM 542 O O . VAL A 1 71 ? 2.163 22.813 13.540 1.00 92.75 71 VAL A O 1
ATOM 545 N N . THR A 1 72 ? 1.699 23.515 11.449 1.00 91.88 72 THR A N 1
ATOM 546 C CA . THR A 1 72 ? 1.900 24.949 11.713 1.00 91.88 72 THR A CA 1
ATOM 547 C C . THR A 1 72 ? 0.567 25.680 11.887 1.00 91.88 72 THR A C 1
ATOM 549 O O . THR A 1 72 ? -0.494 25.165 11.531 1.00 91.88 72 THR A O 1
ATOM 552 N N . ALA A 1 73 ? 0.596 26.883 12.470 1.00 88.31 73 ALA A N 1
ATOM 553 C CA . ALA A 1 73 ? -0.618 27.657 12.744 1.00 88.31 73 ALA A CA 1
ATOM 554 C C . ALA A 1 73 ? -1.264 28.227 11.467 1.00 88.31 73 ALA A C 1
ATOM 556 O O . ALA A 1 73 ? -2.461 28.503 11.444 1.00 88.31 73 ALA A O 1
ATOM 557 N N . GLU A 1 74 ? -0.473 28.393 10.410 1.00 93.44 74 GLU A N 1
ATOM 558 C CA . GLU A 1 74 ? -0.875 28.943 9.116 1.00 93.44 74 GLU A CA 1
ATOM 559 C C . GLU A 1 74 ? -1.441 27.875 8.168 1.00 93.44 74 GLU A C 1
ATOM 561 O O . GLU A 1 74 ? -1.899 28.192 7.068 1.00 93.44 74 GLU A O 1
ATOM 566 N N . GLU A 1 75 ? -1.395 26.601 8.562 1.00 93.81 75 GLU A N 1
ATOM 567 C CA . GLU A 1 75 ? -1.770 25.492 7.699 1.00 93.81 75 GLU A CA 1
ATOM 568 C C . GLU A 1 75 ? -3.301 25.399 7.518 1.00 93.81 75 GLU A C 1
ATOM 570 O O . GLU A 1 75 ? -4.054 25.454 8.497 1.00 93.81 75 GLU A O 1
ATOM 575 N N . PRO A 1 76 ? -3.811 25.217 6.283 1.00 96.25 76 PRO A N 1
ATOM 576 C CA . PRO A 1 76 ? -5.238 25.022 6.067 1.00 96.25 76 PRO A CA 1
ATOM 577 C C . PRO A 1 76 ? -5.777 23.806 6.826 1.00 96.25 76 PRO A C 1
ATOM 579 O O . PRO A 1 76 ? -5.156 22.742 6.877 1.00 96.25 76 PRO A O 1
ATOM 582 N N . HIS A 1 77 ? -6.997 23.941 7.347 1.00 95.38 77 HIS A N 1
ATOM 583 C CA . HIS A 1 77 ? -7.631 22.933 8.197 1.00 95.38 77 HIS A CA 1
ATOM 584 C C . HIS A 1 77 ? -7.599 21.486 7.648 1.00 95.38 77 HIS A C 1
ATOM 586 O O . HIS A 1 77 ? -7.293 20.580 8.429 1.00 95.38 77 HIS A O 1
ATOM 592 N N . PRO A 1 78 ? -7.840 21.220 6.345 1.00 96.44 78 PRO A N 1
ATOM 593 C CA . PRO A 1 78 ? -7.766 19.859 5.809 1.00 96.44 78 PRO A CA 1
ATOM 594 C C . PRO A 1 78 ? -6.385 19.210 5.956 1.00 96.44 78 PRO A C 1
ATOM 596 O O . PRO A 1 78 ? -6.299 18.025 6.273 1.00 96.44 78 PRO A O 1
ATOM 599 N N . PHE A 1 79 ? -5.307 19.976 5.777 1.00 95.19 79 PHE A N 1
ATOM 600 C CA . PHE A 1 79 ? -3.943 19.462 5.912 1.00 95.19 79 PHE A CA 1
ATOM 601 C C . PHE A 1 79 ? -3.587 19.210 7.378 1.00 95.19 79 PHE A C 1
ATOM 603 O O . PHE A 1 79 ? -3.033 18.159 7.698 1.00 95.19 79 PHE A O 1
ATOM 610 N N . THR A 1 80 ? -4.062 20.070 8.287 1.00 95.31 80 THR A N 1
ATOM 611 C CA . THR A 1 80 ? -3.938 19.830 9.730 1.00 95.31 80 THR A CA 1
ATOM 612 C C . THR A 1 80 ? -4.598 18.514 10.142 1.00 95.31 80 THR A C 1
ATOM 614 O O . THR A 1 80 ? -4.024 17.754 10.923 1.00 95.31 80 THR A O 1
ATOM 617 N N . ILE A 1 81 ? -5.806 18.227 9.639 1.00 95.75 81 ILE A N 1
ATOM 618 C CA . ILE A 1 81 ? -6.476 16.944 9.895 1.00 95.75 81 ILE A CA 1
ATOM 619 C C . ILE A 1 81 ? -5.644 15.798 9.324 1.00 95.75 81 ILE A C 1
ATOM 621 O O . ILE A 1 81 ? -5.382 14.833 10.037 1.00 95.75 81 ILE A O 1
ATOM 625 N N . LEU A 1 82 ? -5.211 15.910 8.067 1.00 96.00 82 LEU A N 1
ATOM 626 C CA . LEU A 1 82 ? -4.453 14.865 7.386 1.00 96.00 82 LEU A CA 1
ATOM 627 C C . LEU A 1 82 ? -3.166 14.501 8.144 1.00 96.00 82 LEU A C 1
ATOM 629 O O . LEU A 1 82 ? -2.934 13.323 8.416 1.00 96.00 82 LEU A O 1
ATOM 633 N N . LYS A 1 83 ? -2.378 15.499 8.559 1.00 96.31 83 LYS A N 1
ATOM 634 C CA . LYS A 1 83 ? -1.163 15.297 9.362 1.00 96.31 83 LYS A CA 1
ATOM 635 C C . LYS A 1 83 ? -1.473 14.671 10.722 1.00 96.31 83 LYS A C 1
ATOM 637 O O . LYS A 1 83 ? -0.800 13.729 11.125 1.00 96.31 83 LYS A O 1
ATOM 642 N N . LYS A 1 84 ? -2.526 15.119 11.416 1.00 95.25 84 LYS A N 1
ATOM 643 C CA . LYS A 1 84 ? -2.937 14.525 12.705 1.00 95.25 84 LYS A CA 1
ATOM 644 C C . LYS A 1 84 ? -3.367 13.065 12.571 1.00 95.25 84 LYS A C 1
ATOM 646 O O . LYS A 1 84 ? -3.016 12.254 13.422 1.00 95.25 84 LYS A O 1
ATOM 651 N N . VAL A 1 85 ? -4.103 12.723 11.513 1.00 96.19 85 VAL A N 1
ATOM 652 C CA . VAL A 1 85 ? -4.489 11.334 11.218 1.00 96.19 85 VAL A CA 1
ATOM 653 C C . VAL A 1 85 ? -3.248 10.485 10.943 1.00 96.19 85 VAL A C 1
ATOM 655 O O . VAL A 1 85 ? -3.125 9.399 11.505 1.00 96.19 85 VAL A O 1
ATOM 658 N N . TYR A 1 86 ? -2.303 10.993 10.146 1.00 97.00 86 TYR A N 1
ATOM 659 C CA . TYR A 1 86 ? -1.030 10.318 9.899 1.00 97.00 86 TYR A CA 1
ATOM 660 C C . TYR A 1 86 ? -0.247 10.089 11.202 1.00 97.00 86 TYR A C 1
ATOM 662 O O . TYR A 1 86 ? 0.128 8.961 11.504 1.00 97.00 86 TYR A O 1
ATOM 670 N N . GLN A 1 87 ? -0.075 11.120 12.030 1.00 95.94 87 GLN A N 1
ATOM 671 C CA . GLN A 1 87 ? 0.626 11.022 13.315 1.00 95.94 87 GLN A CA 1
ATOM 672 C C . GLN A 1 87 ? -0.038 10.027 14.277 1.00 95.94 87 GLN A C 1
ATOM 674 O O . GLN A 1 87 ? 0.659 9.270 14.950 1.00 95.94 87 GLN A O 1
ATOM 679 N N . ALA A 1 88 ? -1.373 9.995 14.330 1.00 95.69 88 ALA A N 1
ATOM 680 C CA . ALA A 1 88 ? -2.107 9.016 15.127 1.00 95.69 88 ALA A CA 1
ATOM 681 C C . ALA A 1 88 ? -1.880 7.579 14.624 1.00 95.69 88 ALA A C 1
ATOM 683 O O . ALA A 1 88 ? -1.688 6.680 15.436 1.00 95.69 88 ALA A O 1
ATOM 684 N N . CYS A 1 89 ? -1.848 7.377 13.302 1.00 96.69 89 CYS A N 1
ATOM 685 C CA . CYS A 1 89 ? -1.556 6.083 12.678 1.00 96.69 89 CYS A CA 1
ATOM 686 C C . CYS A 1 89 ? -0.119 5.610 12.964 1.00 96.69 89 CYS A C 1
ATOM 688 O O . CYS A 1 89 ? 0.107 4.439 13.253 1.00 96.69 89 CYS A O 1
ATOM 690 N N . MET A 1 90 ? 0.852 6.528 12.935 1.00 97.06 90 MET A N 1
ATOM 691 C CA . MET A 1 90 ? 2.269 6.201 13.128 1.00 97.06 90 MET A CA 1
ATOM 692 C C . MET A 1 90 ? 2.677 6.015 14.598 1.00 97.06 90 MET A C 1
ATOM 694 O O . MET A 1 90 ? 3.765 5.507 14.869 1.00 97.06 90 MET A O 1
ATOM 698 N N . ASN A 1 91 ? 1.840 6.412 15.561 1.00 97.38 91 ASN A N 1
ATOM 699 C CA . ASN A 1 91 ? 2.139 6.285 16.987 1.00 97.38 91 ASN A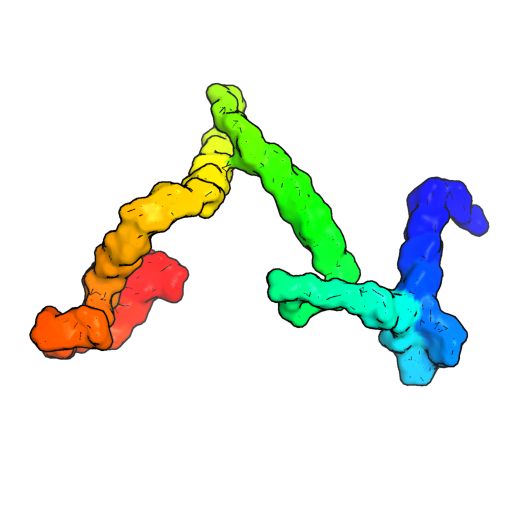 CA 1
ATOM 700 C C . ASN A 1 91 ? 1.847 4.867 17.505 1.00 97.38 91 ASN A C 1
ATOM 702 O O . ASN A 1 91 ? 0.879 4.633 18.232 1.00 97.38 91 ASN A O 1
ATOM 706 N N . THR A 1 92 ? 2.718 3.922 17.152 1.00 97.56 92 THR A N 1
ATOM 707 C CA . THR A 1 92 ? 2.604 2.515 17.565 1.00 97.56 92 THR A CA 1
ATOM 708 C C . THR A 1 92 ? 2.605 2.350 19.082 1.00 97.56 92 THR A C 1
ATOM 710 O O . THR A 1 92 ? 1.855 1.533 19.595 1.00 97.56 92 THR A O 1
ATOM 713 N N . THR A 1 93 ? 3.338 3.178 19.830 1.00 98.12 93 THR A N 1
ATOM 714 C CA . THR A 1 93 ? 3.317 3.156 21.302 1.00 98.12 93 THR A CA 1
ATOM 715 C C . THR A 1 93 ? 1.911 3.372 21.860 1.00 98.12 93 THR A C 1
ATOM 717 O O . THR A 1 93 ? 1.481 2.637 22.744 1.00 98.12 93 THR A O 1
ATOM 720 N N . ALA A 1 94 ? 1.177 4.367 21.353 1.00 97.06 94 ALA A N 1
ATOM 721 C CA . ALA A 1 94 ? -0.195 4.611 21.791 1.00 97.06 94 ALA A CA 1
ATOM 722 C C . ALA A 1 94 ? -1.144 3.473 21.377 1.00 97.06 94 ALA A C 1
ATOM 724 O O . ALA A 1 94 ? -2.022 3.109 22.157 1.00 97.06 94 ALA A O 1
ATOM 725 N N . ILE A 1 95 ? -0.943 2.899 20.186 1.00 97.44 95 ILE A N 1
ATOM 726 C CA . ILE A 1 95 ? -1.724 1.759 19.682 1.00 97.44 95 ILE A CA 1
ATOM 727 C C . ILE A 1 95 ? -1.519 0.526 20.575 1.00 97.44 95 ILE A C 1
ATOM 729 O O . ILE A 1 95 ? -2.493 -0.071 21.030 1.00 97.44 95 ILE A O 1
ATOM 733 N N . GLU A 1 96 ? -0.272 0.187 20.901 1.00 97.25 96 GLU A N 1
ATOM 734 C CA . GLU A 1 96 ? 0.052 -0.952 21.768 1.00 97.25 96 GLU A CA 1
ATOM 735 C C . GLU A 1 96 ? -0.459 -0.758 23.205 1.00 97.25 96 GLU A C 1
ATOM 737 O O . GLU A 1 96 ? -0.889 -1.715 23.849 1.00 97.25 96 GLU A O 1
ATOM 742 N N . LEU A 1 97 ? -0.477 0.483 23.707 1.00 97.75 97 LEU A N 1
ATOM 743 C CA . LEU A 1 97 ? -1.056 0.804 25.016 1.00 97.75 97 LEU A CA 1
ATOM 744 C C . LEU A 1 97 ? -2.589 0.656 25.052 1.00 97.75 97 LEU A C 1
ATOM 746 O O . LEU A 1 97 ? -3.121 0.269 26.093 1.00 97.75 97 LEU A O 1
ATOM 750 N N . ASP A 1 98 ? -3.306 0.944 23.957 1.00 96.75 98 ASP A N 1
ATOM 751 C CA . ASP A 1 98 ? -4.754 0.670 23.859 1.00 96.75 98 ASP A CA 1
ATOM 752 C C . ASP A 1 98 ? -5.039 -0.841 23.855 1.00 96.75 98 ASP A C 1
ATOM 754 O O . ASP A 1 98 ? -6.026 -1.312 24.441 1.00 96.75 98 ASP A O 1
ATOM 758 N N . GLY A 1 99 ? -4.151 -1.611 23.220 1.00 96.12 99 GLY A N 1
ATOM 759 C CA . GLY A 1 99 ? -4.247 -3.057 23.093 1.00 96.12 99 GLY A CA 1
ATOM 760 C C . GLY A 1 99 ? -5.534 -3.467 22.377 1.00 96.12 99 GLY A C 1
ATOM 761 O O . GLY A 1 99 ? -5.744 -3.175 21.205 1.00 96.12 99 GLY A O 1
ATOM 762 N N . LEU A 1 100 ? -6.423 -4.172 23.085 1.00 95.56 100 LEU A N 1
ATOM 763 C CA . LEU A 1 100 ? -7.714 -4.616 22.538 1.00 95.56 100 LEU A CA 1
ATOM 764 C C . LEU A 1 100 ? -8.900 -3.764 23.009 1.00 95.56 100 LEU A C 1
ATOM 766 O O . LEU A 1 100 ? -10.055 -4.152 22.806 1.00 95.56 100 LEU A O 1
ATOM 770 N N . THR A 1 101 ? -8.648 -2.646 23.684 1.00 96.50 101 THR A N 1
ATOM 771 C CA . THR A 1 101 ? -9.694 -1.870 24.358 1.00 96.50 101 THR A CA 1
ATOM 772 C C . THR A 1 101 ? -10.662 -1.261 23.352 1.00 96.50 101 THR A C 1
ATOM 774 O O . THR A 1 101 ? -11.876 -1.499 23.436 1.00 96.50 101 THR A O 1
ATOM 777 N N . THR A 1 102 ? -10.140 -0.541 22.357 1.00 95.19 102 THR A N 1
ATOM 778 C CA . THR A 1 102 ? -10.961 0.122 21.342 1.00 95.19 102 THR A CA 1
ATOM 779 C C . THR A 1 102 ? -11.709 -0.896 20.482 1.00 95.19 102 THR A C 1
ATOM 781 O O . THR A 1 102 ? -12.927 -0.783 20.319 1.00 95.19 102 THR A O 1
ATOM 784 N N . ILE A 1 103 ? -11.041 -1.955 20.009 1.00 93.75 103 ILE A N 1
ATOM 785 C CA . ILE A 1 103 ? -11.691 -2.958 19.152 1.00 93.75 103 ILE A CA 1
ATOM 786 C C . ILE A 1 103 ? -12.778 -3.753 19.891 1.00 93.75 103 ILE A C 1
ATOM 788 O O . ILE A 1 103 ? -13.855 -3.966 19.338 1.00 93.75 103 ILE A O 1
ATOM 792 N N . LYS A 1 104 ? -12.583 -4.116 21.169 1.00 94.12 104 LYS A N 1
ATOM 793 C CA . LYS A 1 104 ? -13.636 -4.767 21.975 1.00 94.12 104 LYS A CA 1
ATOM 794 C C . LYS A 1 104 ? -14.846 -3.855 22.175 1.00 94.12 104 LYS A C 1
ATOM 796 O O . LYS A 1 104 ? -15.980 -4.330 22.168 1.00 94.12 104 LYS A O 1
ATOM 801 N N . SER A 1 105 ? -14.624 -2.551 22.339 1.00 94.06 105 SER A N 1
ATOM 802 C CA . SER A 1 105 ? -15.705 -1.561 22.416 1.00 94.06 105 SER A CA 1
ATOM 803 C C . SER A 1 105 ? -16.492 -1.478 21.103 1.00 94.06 105 SER A C 1
ATOM 805 O O . SER A 1 105 ? -17.724 -1.485 21.123 1.00 94.06 105 SER A O 1
ATOM 807 N N . ILE A 1 106 ? -15.797 -1.470 19.960 1.00 93.62 106 ILE A N 1
ATOM 808 C CA . ILE A 1 106 ? -16.420 -1.486 18.628 1.00 93.62 106 ILE A CA 1
ATOM 809 C C . ILE A 1 106 ? -17.244 -2.763 18.430 1.00 93.62 106 ILE A C 1
ATOM 811 O O . ILE A 1 106 ? -18.421 -2.672 18.086 1.00 93.62 106 ILE A O 1
ATOM 815 N N . LEU A 1 107 ? -16.681 -3.938 18.725 1.00 92.69 107 LEU A N 1
ATOM 816 C CA . LEU A 1 107 ? -17.384 -5.219 18.594 1.00 92.69 107 LEU A CA 1
ATOM 817 C C . LEU A 1 107 ? -18.687 -5.241 19.400 1.00 92.69 107 LEU A C 1
ATOM 819 O O . LEU A 1 107 ? -19.736 -5.583 18.860 1.00 92.69 107 LEU A O 1
ATOM 823 N N . ARG A 1 108 ? -18.666 -4.778 20.656 1.00 91.06 108 ARG A N 1
ATOM 824 C CA . ARG A 1 108 ? -19.880 -4.675 21.486 1.00 91.06 108 ARG A CA 1
ATOM 825 C C . ARG A 1 108 ? -20.936 -3.756 20.867 1.00 91.06 108 ARG A C 1
ATOM 827 O O . ARG A 1 108 ? -22.114 -4.103 20.859 1.00 91.06 108 ARG A O 1
ATOM 834 N N . LYS A 1 109 ? -20.537 -2.610 20.296 1.00 90.50 109 LYS A N 1
ATOM 835 C CA . LYS A 1 109 ? -21.461 -1.699 19.586 1.00 90.50 109 LYS A CA 1
ATOM 836 C C . LYS A 1 109 ? -22.085 -2.352 18.347 1.00 90.50 109 LYS A C 1
ATOM 838 O O . LYS A 1 109 ? -23.239 -2.067 18.024 1.00 90.50 109 LYS A O 1
ATOM 843 N N . LEU A 1 110 ? -21.352 -3.249 17.692 1.00 92.06 110 LEU A N 1
ATOM 844 C CA . LEU A 1 110 ? -21.801 -3.993 16.512 1.00 92.06 110 LEU A CA 1
ATOM 845 C C . LEU A 1 110 ? -22.665 -5.223 16.845 1.00 92.06 110 LEU A C 1
ATOM 847 O O . LEU A 1 110 ? -23.181 -5.868 15.937 1.00 92.06 110 LEU A O 1
ATOM 851 N N . GLY A 1 111 ? -22.915 -5.497 18.130 1.00 89.81 111 GLY A N 1
ATOM 852 C CA . GLY A 1 111 ? -23.739 -6.624 18.581 1.00 89.81 111 GLY A CA 1
ATOM 853 C C . GLY A 1 111 ? -22.954 -7.753 19.246 1.00 89.81 111 GLY A C 1
ATOM 854 O O . GLY A 1 111 ? -23.530 -8.805 19.503 1.00 89.81 111 GLY A O 1
ATOM 855 N N . GLY A 1 112 ? -21.676 -7.529 19.544 1.00 91.56 112 GLY A N 1
ATOM 856 C CA . GLY A 1 112 ? -20.804 -8.483 20.219 1.00 91.56 112 GLY A CA 1
ATOM 857 C C . GLY A 1 112 ? -20.254 -9.564 19.292 1.00 91.56 112 GLY A C 1
ATOM 858 O O . GLY A 1 112 ? -20.631 -9.669 18.124 1.00 91.56 112 GLY A O 1
ATOM 859 N N . TRP A 1 113 ? -19.334 -10.372 19.820 1.00 92.50 113 TRP A N 1
ATOM 860 C CA . TRP A 1 113 ? -18.786 -11.529 19.106 1.00 92.50 113 TRP A CA 1
ATOM 861 C C . TRP A 1 113 ? -18.956 -12.797 19.955 1.00 92.50 113 TRP A C 1
ATOM 863 O O . TRP A 1 113 ? -18.241 -12.945 20.951 1.00 92.50 113 TRP A O 1
ATOM 873 N N . PRO A 1 114 ? -19.845 -13.739 19.566 1.00 93.25 114 PRO A N 1
ATOM 874 C CA . PRO A 1 114 ? -20.142 -14.934 20.363 1.00 93.25 114 PRO A CA 1
ATOM 875 C C . PRO A 1 114 ? -18.910 -15.732 20.810 1.00 93.25 114 PRO A C 1
ATOM 877 O O . PRO A 1 114 ? -18.866 -16.224 21.931 1.00 93.25 114 PRO A O 1
ATOM 880 N N . VAL A 1 115 ? -17.879 -15.822 19.963 1.00 94.50 115 VAL A N 1
ATOM 881 C CA . VAL A 1 115 ? -16.628 -16.540 20.275 1.00 94.50 115 VAL A CA 1
ATOM 882 C C . VAL A 1 115 ? -15.864 -15.901 21.440 1.00 94.50 115 VAL A C 1
ATOM 884 O O . VAL A 1 115 ? -15.223 -16.612 22.207 1.00 94.50 115 VAL A O 1
ATOM 887 N N . LEU A 1 116 ? -15.929 -14.575 21.590 1.00 92.81 116 LEU A N 1
ATOM 888 C CA . LEU A 1 116 ? -15.222 -13.848 22.649 1.00 92.81 116 LEU A CA 1
ATOM 889 C C . LEU A 1 116 ? -16.051 -13.696 23.928 1.00 92.81 116 LEU A C 1
ATOM 891 O O . LEU A 1 116 ? -15.489 -13.594 25.015 1.00 92.81 116 LEU A O 1
ATOM 895 N N . GLU A 1 117 ? -17.374 -13.629 23.795 1.00 91.81 117 GLU A N 1
ATOM 896 C CA . GLU A 1 117 ? -18.301 -13.333 24.895 1.00 91.81 117 GLU A CA 1
ATOM 897 C C . GLU A 1 117 ? -18.946 -14.599 25.486 1.00 91.81 117 GLU A C 1
ATOM 899 O O . GLU A 1 117 ? -19.400 -14.600 26.635 1.00 91.81 117 GLU A O 1
ATOM 904 N N . GLY A 1 118 ? -18.953 -15.702 24.736 1.00 92.31 118 GLY A N 1
ATOM 905 C CA . GLY A 1 118 ? -19.456 -16.997 25.177 1.00 92.31 118 GLY A CA 1
ATOM 906 C C . GLY A 1 118 ? -20.891 -16.905 25.689 1.00 92.31 118 GLY A C 1
ATOM 907 O O . GLY A 1 118 ? -21.776 -16.404 25.005 1.00 92.31 118 GLY A O 1
ATOM 908 N N . GLN A 1 119 ? -21.108 -17.350 26.927 1.00 91.44 119 GLN A N 1
ATOM 909 C CA . GLN A 1 119 ? -22.434 -17.370 27.556 1.00 91.44 119 GLN A CA 1
ATOM 910 C C . GLN A 1 119 ? -22.987 -15.975 27.888 1.00 91.44 119 GLN A C 1
ATOM 912 O O . GLN A 1 119 ? -24.160 -15.849 28.217 1.00 91.44 119 GLN A O 1
ATOM 917 N N . THR A 1 120 ? -22.158 -14.926 27.837 1.00 91.50 120 THR A N 1
ATOM 918 C CA . THR A 1 120 ? -22.626 -13.549 28.072 1.00 91.50 120 THR A CA 1
ATOM 919 C C . THR A 1 120 ? -23.232 -12.908 26.822 1.00 91.50 120 THR A C 1
ATOM 921 O O . THR A 1 120 ? -23.854 -11.851 26.923 1.00 91.50 120 THR A O 1
ATOM 924 N N . TRP A 1 121 ? -23.082 -13.552 25.661 1.00 93.56 121 TRP A N 1
ATOM 925 C CA . TRP A 1 121 ? -23.655 -13.093 24.405 1.00 93.56 121 TRP A CA 1
ATOM 926 C C . TRP A 1 121 ? -25.109 -13.556 24.255 1.00 93.56 121 TRP A C 1
ATOM 928 O O . TRP A 1 121 ? -25.406 -14.748 24.309 1.00 93.56 121 TRP A O 1
ATOM 938 N N . ASP A 1 122 ? -26.019 -12.605 24.051 1.00 90.94 122 ASP A N 1
ATOM 939 C CA . ASP A 1 122 ? -27.458 -12.859 23.960 1.00 90.94 122 ASP A CA 1
ATOM 940 C C . ASP A 1 122 ? -27.873 -13.179 22.515 1.00 90.94 122 ASP A C 1
ATOM 942 O O . ASP A 1 122 ? -28.045 -12.284 21.681 1.00 90.94 122 ASP A O 1
ATOM 946 N N . GLN A 1 123 ? -28.050 -14.471 22.233 1.00 90.00 123 GLN A N 1
ATOM 947 C CA . GLN A 1 123 ? -28.477 -14.957 20.922 1.00 90.00 123 GLN A CA 1
ATOM 948 C C . GLN A 1 123 ? -29.903 -14.524 20.560 1.00 90.00 123 GLN A C 1
ATOM 950 O O . GLN A 1 123 ? -30.196 -14.332 19.381 1.00 90.00 123 GLN A O 1
ATOM 955 N N . GLU A 1 124 ? -30.796 -14.358 21.535 1.00 91.88 124 GLU A N 1
ATOM 956 C CA . GLU A 1 124 ? -32.199 -14.021 21.269 1.00 91.88 124 GLU A CA 1
ATOM 957 C C . GLU A 1 124 ? -32.352 -12.579 20.777 1.00 91.88 124 GLU A C 1
ATOM 959 O O . GLU A 1 124 ? -33.260 -12.265 20.008 1.00 91.88 124 GLU A O 1
ATOM 964 N N . ARG A 1 125 ? -31.428 -11.698 21.172 1.00 89.31 125 ARG A N 1
ATOM 965 C CA . ARG A 1 125 ? -31.371 -10.307 20.696 1.00 89.31 125 ARG A CA 1
ATOM 966 C C . ARG A 1 125 ? -30.700 -10.139 19.337 1.00 89.31 125 ARG A C 1
ATOM 968 O O . ARG A 1 125 ? -30.674 -9.021 18.815 1.00 89.31 125 ARG A O 1
ATOM 975 N N . PHE A 1 126 ? -30.129 -11.197 18.770 1.00 91.88 126 PHE A N 1
ATOM 976 C CA . PHE A 1 126 ? -29.433 -11.112 17.495 1.00 91.88 126 PHE A CA 1
ATOM 977 C C . PHE A 1 126 ? -30.417 -11.081 16.314 1.00 91.88 126 PHE A C 1
ATOM 979 O O . PHE A 1 126 ? -31.187 -12.011 16.093 1.00 91.88 126 PHE A O 1
ATOM 986 N N . ASP A 1 127 ? -30.331 -10.029 15.496 1.00 92.50 127 ASP A N 1
ATOM 987 C CA . ASP A 1 127 ? -31.004 -9.927 14.197 1.00 92.50 127 ASP A CA 1
ATOM 988 C C . ASP A 1 127 ? -29.960 -9.586 13.131 1.00 92.50 127 ASP A C 1
ATOM 990 O O . ASP A 1 127 ? -29.396 -8.488 13.117 1.00 92.50 127 ASP A O 1
ATOM 994 N N . TRP A 1 128 ? -29.728 -10.521 12.207 1.00 91.69 128 TRP A N 1
ATOM 995 C CA . TRP A 1 128 ? -28.719 -10.376 11.161 1.00 91.69 128 TRP A CA 1
ATOM 996 C C . TRP A 1 128 ? -28.955 -9.154 10.262 1.00 91.69 128 TRP A C 1
ATOM 998 O O . TRP A 1 128 ? -27.987 -8.532 9.828 1.00 91.69 128 TRP A O 1
ATOM 1008 N N . LYS A 1 129 ? -30.212 -8.757 10.008 1.00 94.69 129 LYS A N 1
ATOM 1009 C CA . LYS A 1 129 ? -30.516 -7.566 9.197 1.00 94.69 129 LYS A CA 1
ATOM 1010 C C . LYS A 1 129 ? -30.070 -6.311 9.930 1.00 94.69 129 LYS A C 1
ATOM 1012 O O . LYS A 1 129 ? -29.421 -5.451 9.343 1.00 94.69 129 LYS A O 1
ATOM 1017 N N . GLN A 1 130 ? -30.380 -6.228 11.225 1.00 93.50 130 GLN A N 1
ATOM 1018 C CA . GLN A 1 130 ? -29.945 -5.115 12.071 1.00 93.50 130 GLN A CA 1
ATOM 1019 C C . GLN A 1 130 ? -28.425 -5.067 12.197 1.00 93.50 130 GLN A C 1
ATOM 1021 O O . GLN A 1 130 ? -27.847 -3.984 12.137 1.00 93.50 130 GLN A O 1
ATOM 1026 N N . SER A 1 131 ? -27.765 -6.218 12.312 1.00 92.44 131 SER A N 1
ATOM 1027 C CA . SER A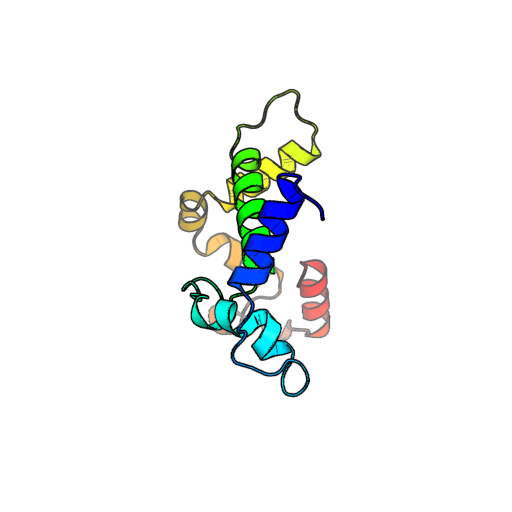 1 131 ? -26.304 -6.292 12.305 1.00 92.44 131 SER A CA 1
ATOM 1028 C C . SER A 1 131 ? -25.712 -5.772 10.996 1.00 92.44 131 SER A C 1
ATOM 1030 O O . SER A 1 131 ? -24.827 -4.926 11.047 1.00 92.44 131 SER A O 1
ATOM 1032 N N . VAL A 1 132 ? -26.238 -6.168 9.830 1.00 94.25 132 VAL A N 1
ATOM 1033 C CA . VAL A 1 132 ? -25.784 -5.642 8.526 1.00 94.25 132 VAL A CA 1
ATOM 1034 C C . VAL A 1 132 ? -25.974 -4.125 8.430 1.00 94.25 132 VAL A C 1
ATOM 1036 O O . VAL A 1 132 ? -25.065 -3.427 7.982 1.00 94.25 132 VAL A O 1
ATOM 1039 N N . TYR A 1 133 ? -27.103 -3.583 8.902 1.00 94.81 133 TYR A N 1
ATOM 1040 C CA . TYR A 1 133 ? -27.296 -2.129 8.953 1.00 94.81 133 TYR A CA 1
ATOM 1041 C C . TYR A 1 133 ? -26.283 -1.437 9.870 1.00 94.81 133 TYR A C 1
ATOM 1043 O O . TYR A 1 133 ? -25.741 -0.394 9.506 1.00 94.81 133 TYR A O 1
ATOM 1051 N N . LYS A 1 134 ? -25.996 -2.014 11.043 1.00 93.56 134 LYS A N 1
ATOM 1052 C CA . LYS A 1 134 ? -24.978 -1.490 11.963 1.00 93.56 134 LYS A CA 1
ATOM 1053 C C . LYS A 1 134 ? -23.588 -1.516 11.336 1.00 93.56 134 LYS A C 1
ATOM 1055 O O . LYS A 1 134 ? -22.907 -0.501 11.406 1.00 93.56 134 LYS A O 1
ATOM 1060 N N . PHE A 1 135 ? -23.196 -2.621 10.699 1.00 94.00 135 PHE A N 1
ATOM 1061 C CA . PHE A 1 135 ? -21.914 -2.747 10.000 1.00 94.00 135 PHE A CA 1
ATOM 1062 C C . PHE A 1 135 ? -21.769 -1.685 8.910 1.00 94.00 135 PHE A C 1
ATOM 1064 O O . PHE A 1 135 ? -20.818 -0.906 8.952 1.00 94.00 135 PHE A O 1
ATOM 1071 N N . ARG A 1 136 ? -22.781 -1.548 8.044 1.00 94.62 136 ARG A N 1
ATOM 1072 C CA . ARG A 1 136 ? -22.790 -0.543 6.975 1.00 94.62 136 ARG A CA 1
ATOM 1073 C C . ARG A 1 136 ? -22.680 0.885 7.507 1.00 94.62 136 ARG A C 1
ATOM 1075 O O . ARG A 1 136 ? -21.936 1.690 6.957 1.00 94.62 136 ARG A O 1
ATOM 1082 N N . ASN A 1 137 ? -23.394 1.207 8.586 1.00 94.25 137 ASN A N 1
ATOM 1083 C CA . ASN A 1 137 ? -23.314 2.528 9.219 1.00 94.25 137 ASN A CA 1
ATOM 1084 C C . ASN A 1 137 ? -21.950 2.792 9.873 1.00 94.25 137 ASN A C 1
ATOM 1086 O O . ASN A 1 137 ? -21.561 3.948 10.020 1.00 94.25 137 ASN A O 1
ATOM 1090 N N . PHE A 1 138 ? -21.240 1.739 10.278 1.00 92.88 138 PHE A N 1
ATOM 1091 C CA . PHE A 1 138 ? -19.908 1.829 10.873 1.00 92.88 138 PHE A CA 1
ATOM 1092 C C . PHE A 1 138 ? -18.779 1.847 9.826 1.00 92.88 138 PHE A C 1
ATOM 1094 O O . PHE A 1 138 ? -17.634 2.102 10.187 1.00 92.88 138 PHE A O 1
ATOM 1101 N N . GLY A 1 139 ? -19.097 1.617 8.546 1.00 91.31 139 GLY A N 1
ATOM 1102 C CA . GLY A 1 139 ? -18.144 1.653 7.431 1.00 91.31 139 GLY A CA 1
ATOM 1103 C C . GLY A 1 139 ? -17.610 0.290 6.981 1.00 91.31 139 GLY A C 1
ATOM 1104 O O . GLY A 1 139 ? -16.601 0.261 6.280 1.00 91.31 139 GLY A O 1
ATOM 1105 N N . PHE A 1 140 ? -18.264 -0.807 7.376 1.00 83.62 140 PHE A N 1
ATOM 1106 C CA . PHE A 1 140 ? -17.979 -2.168 6.903 1.00 83.62 140 PHE A CA 1
ATOM 1107 C C . PHE A 1 140 ? -18.930 -2.604 5.782 1.00 83.62 140 PHE A C 1
ATOM 1109 O O . PHE A 1 140 ? -20.105 -2.158 5.781 1.00 83.62 140 PHE A O 1
#

Sequence (140 aa):
LCSTSGCIHAASSVLSNIDASVDPCDDFYQFACGNFIKQAILPDDKDEASSFQFTNDLIKQQLRVVLEENVTAEEPHPFTILKKVYQACMNTTAIELDGLTTIKSILRKLGGWPVLEGQTWDQERFDWKQSVYKFRNFGF

Secondary structure (DSSP, 8-state):
---SHHHHHHHHHHHHH--TTS-TTT-HHHHHHHHHHHH----TT-S---HHHHHHHHHHHHHHHHHHSPPPTTS-HHHHHHHHHHHHHH-HHHHHHHTTHHHHHHHHHTT--HHHHGGGS-STT--HHHHHHHHHHHT-